Protein AF-A0A8S4FGV2-F1 (afdb_monomer_lite)

Structure (mmCIF, N/CA/C/O backbone):
data_AF-A0A8S4FGV2-F1
#
_entry.id   AF-A0A8S4FGV2-F1
#
loop_
_atom_site.group_PDB
_atom_site.id
_atom_site.type_symbol
_atom_site.label_atom_id
_atom_site.label_alt_id
_atom_site.label_comp_id
_atom_site.label_asym_id
_atom_site.label_entity_id
_atom_site.label_seq_id
_atom_site.pdbx_PDB_ins_code
_atom_site.Cartn_x
_atom_site.Cartn_y
_atom_site.Cartn_z
_atom_site.occupancy
_atom_site.B_iso_or_equiv
_atom_site.auth_seq_id
_atom_site.auth_comp_id
_atom_site.auth_asym_id
_atom_site.auth_atom_id
_atom_site.pdbx_PDB_model_num
ATOM 1 N N . MET A 1 1 ? -19.928 -4.813 22.628 1.00 66.00 1 MET A N 1
ATOM 2 C CA . MET A 1 1 ? -19.678 -4.480 21.213 1.00 66.00 1 MET A CA 1
ATOM 3 C C . MET A 1 1 ? -18.599 -5.424 20.721 1.00 66.00 1 MET A C 1
ATOM 5 O O . MET A 1 1 ? -17.620 -5.599 21.438 1.00 66.00 1 MET A O 1
ATOM 9 N N . GLU A 1 2 ? -18.809 -6.110 19.601 1.00 79.12 2 GLU A N 1
ATOM 10 C CA . GLU A 1 2 ? -17.790 -7.017 19.063 1.00 79.12 2 GLU A CA 1
ATOM 11 C C . GLU A 1 2 ? -16.695 -6.223 18.331 1.00 79.12 2 GLU A C 1
ATOM 13 O O . GLU A 1 2 ? -17.006 -5.242 17.639 1.00 79.12 2 GLU A O 1
ATOM 18 N N . PRO A 1 3 ? -15.418 -6.622 18.470 1.00 84.75 3 PRO A N 1
ATOM 19 C CA . PRO A 1 3 ? -14.314 -5.928 17.821 1.00 84.75 3 PRO A CA 1
ATOM 20 C C . PRO A 1 3 ? -14.459 -5.982 16.298 1.00 84.75 3 P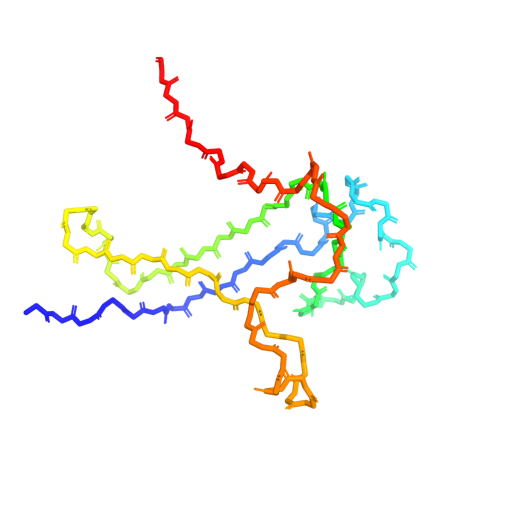RO A C 1
ATOM 22 O O . PRO A 1 3 ? -14.897 -6.990 15.736 1.00 84.75 3 PRO A O 1
ATOM 25 N N . LEU A 1 4 ? -14.085 -4.894 15.623 1.00 87.75 4 LEU A N 1
ATOM 26 C CA . LEU A 1 4 ? -14.100 -4.824 14.167 1.00 87.75 4 LEU A CA 1
ATOM 27 C C . LEU A 1 4 ? -13.089 -5.832 13.595 1.00 87.75 4 LEU A C 1
ATOM 29 O O . LEU A 1 4 ? -11.887 -5.727 13.828 1.00 87.75 4 LEU A O 1
ATOM 33 N N . GLN A 1 5 ? -13.580 -6.828 12.857 1.00 89.94 5 GLN A N 1
ATOM 34 C CA . GLN A 1 5 ? -12.735 -7.837 12.218 1.00 89.94 5 GLN A CA 1
ATOM 35 C C . GLN A 1 5 ? -12.514 -7.494 10.748 1.00 89.94 5 GLN A C 1
ATOM 37 O O . GLN A 1 5 ? -13.475 -7.299 9.996 1.00 89.94 5 GLN A O 1
ATOM 42 N N . VAL A 1 6 ? -11.245 -7.465 10.344 1.00 90.50 6 VAL A N 1
ATOM 43 C CA . VAL A 1 6 ? -10.843 -7.342 8.940 1.00 90.50 6 VAL A CA 1
ATOM 44 C C . VAL A 1 6 ? -11.156 -8.649 8.222 1.00 90.50 6 VAL A C 1
ATOM 46 O O . VAL A 1 6 ? -10.870 -9.733 8.730 1.00 90.50 6 VAL A O 1
ATOM 49 N N . ASP A 1 7 ? -11.763 -8.533 7.050 1.00 90.31 7 ASP A N 1
ATOM 50 C CA . ASP A 1 7 ? -12.081 -9.655 6.173 1.00 90.31 7 ASP A CA 1
ATOM 51 C C . ASP A 1 7 ? -11.100 -9.704 4.997 1.00 90.31 7 ASP A C 1
ATOM 53 O O . ASP A 1 7 ? -10.397 -10.692 4.805 1.00 90.31 7 ASP A O 1
ATOM 57 N N . ILE A 1 8 ? -10.992 -8.605 4.243 1.00 88.12 8 ILE A N 1
ATOM 58 C CA . ILE A 1 8 ? -10.121 -8.514 3.066 1.00 88.12 8 ILE A CA 1
ATOM 59 C C . ILE A 1 8 ? -9.380 -7.182 3.071 1.00 88.12 8 ILE A C 1
ATOM 61 O O . ILE A 1 8 ? -9.967 -6.135 3.340 1.00 88.12 8 ILE A O 1
ATOM 65 N N . VAL A 1 9 ? -8.101 -7.220 2.708 1.00 88.56 9 VAL A N 1
ATOM 66 C CA . VAL A 1 9 ? -7.299 -6.035 2.397 1.00 88.56 9 VAL A CA 1
ATOM 67 C C . VAL A 1 9 ? -6.811 -6.161 0.962 1.00 88.56 9 VAL A C 1
ATOM 69 O O . VAL A 1 9 ? -6.220 -7.176 0.598 1.00 88.56 9 VAL A O 1
ATOM 72 N N . HIS A 1 10 ? -7.060 -5.141 0.145 1.00 87.81 10 HIS A N 1
ATOM 73 C CA . HIS A 1 10 ? -6.655 -5.126 -1.255 1.00 87.81 10 HIS A CA 1
ATOM 74 C C . HIS A 1 10 ? -6.009 -3.790 -1.629 1.00 87.81 10 HIS A C 1
ATOM 76 O O . HIS A 1 10 ? -6.604 -2.731 -1.449 1.00 87.81 10 HIS A O 1
ATOM 82 N N . PHE A 1 11 ? -4.798 -3.842 -2.187 1.00 85.31 11 PHE A N 1
ATOM 83 C CA . PHE A 1 11 ? -3.977 -2.664 -2.507 1.00 85.31 11 PHE A CA 1
ATOM 84 C C . PHE A 1 11 ? -3.798 -2.420 -4.009 1.00 85.31 11 PHE A C 1
ATOM 86 O O . PHE A 1 11 ? -2.851 -1.744 -4.394 1.00 85.31 11 PHE A O 1
ATOM 93 N N . TYR A 1 12 ? -4.654 -2.996 -4.858 1.00 86.88 12 TYR A N 1
ATOM 94 C CA . TYR A 1 12 ? -4.681 -2.780 -6.316 1.00 86.88 12 TYR A CA 1
ATOM 95 C C . TYR A 1 12 ? -3.292 -2.574 -6.956 1.00 86.88 12 TYR A C 1
ATOM 97 O O . TYR A 1 12 ? -2.985 -1.477 -7.431 1.00 86.88 12 TYR A O 1
ATOM 105 N N . PRO A 1 13 ? -2.416 -3.598 -6.949 1.00 86.38 13 PRO A N 1
ATOM 106 C CA . PRO A 1 13 ? -1.028 -3.431 -7.378 1.00 86.38 13 PRO A CA 1
ATOM 107 C C . PRO A 1 13 ? -0.895 -2.853 -8.791 1.00 86.38 13 PRO A C 1
ATOM 109 O O . PRO A 1 13 ? -0.080 -1.960 -9.009 1.00 86.38 13 PRO A O 1
ATOM 112 N N . ALA A 1 14 ? -1.732 -3.308 -9.729 1.00 84.06 14 ALA A N 1
ATOM 113 C CA . ALA A 1 14 ? -1.731 -2.839 -11.113 1.00 84.06 14 ALA A CA 1
ATOM 114 C C . ALA A 1 14 ? -2.153 -1.364 -11.242 1.00 84.06 14 ALA A C 1
ATOM 116 O O . ALA A 1 14 ? -1.462 -0.589 -11.910 1.00 84.06 14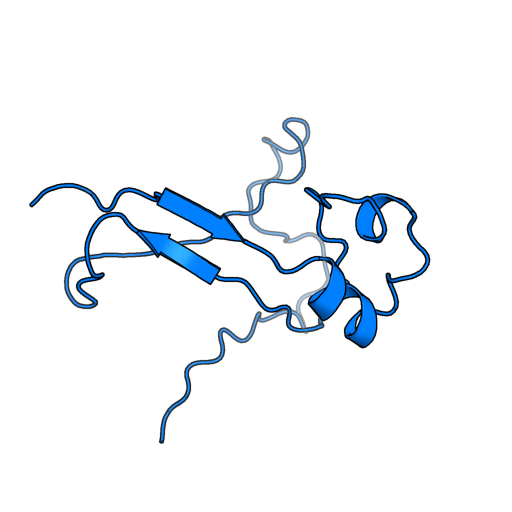 ALA A O 1
ATOM 117 N N . ASP A 1 15 ? -3.232 -0.967 -10.562 1.00 86.38 15 ASP A N 1
ATOM 118 C CA . ASP A 1 15 ? -3.770 0.398 -10.633 1.00 86.38 15 ASP A CA 1
ATOM 119 C C . ASP A 1 15 ? -2.835 1.403 -9.962 1.00 86.38 15 ASP A C 1
ATOM 121 O O . ASP A 1 15 ? -2.659 2.514 -10.453 1.00 86.38 15 ASP A O 1
ATOM 125 N N . ASN A 1 16 ? -2.169 0.997 -8.879 1.00 87.12 16 ASN A N 1
ATOM 126 C CA . ASN A 1 16 ? -1.157 1.813 -8.216 1.00 87.12 16 ASN A CA 1
ATOM 127 C C . ASN A 1 16 ? 0.166 1.852 -9.008 1.00 87.12 16 ASN A C 1
ATOM 129 O O . ASN A 1 16 ? 0.887 2.850 -8.969 1.00 87.12 16 ASN A O 1
ATOM 133 N N . ALA A 1 17 ? 0.500 0.825 -9.792 1.00 86.62 17 ALA A N 1
ATOM 134 C CA . ALA A 1 17 ? 1.780 0.784 -10.498 1.00 86.62 17 ALA A CA 1
ATOM 135 C C . ALA A 1 17 ? 1.937 1.802 -11.631 1.00 86.62 17 ALA A C 1
ATOM 137 O O . ALA A 1 17 ? 3.065 2.212 -11.940 1.00 86.62 17 ALA A O 1
ATOM 138 N N . GLN A 1 18 ? 0.833 2.202 -12.262 1.00 86.38 18 GLN A N 1
ATOM 139 C CA . GLN A 1 18 ? 0.841 3.221 -13.306 1.00 86.38 18 GLN A CA 1
ATOM 140 C C . GLN A 1 18 ? 1.194 4.615 -12.758 1.00 86.38 18 GLN A C 1
ATOM 142 O O . GLN A 1 18 ? 2.198 5.166 -13.214 1.00 86.38 18 GLN A O 1
ATOM 147 N N . PRO A 1 19 ? 0.469 5.180 -11.770 1.00 88.31 19 PRO A N 1
ATOM 148 C CA . PRO A 1 19 ? 0.809 6.481 -11.209 1.00 88.31 19 PRO A CA 1
ATOM 149 C C . PRO A 1 19 ? 2.171 6.457 -10.510 1.00 88.31 19 PRO A C 1
ATOM 151 O O . PRO A 1 19 ? 2.917 7.430 -10.611 1.00 88.31 19 PRO A O 1
ATOM 154 N N . HIS A 1 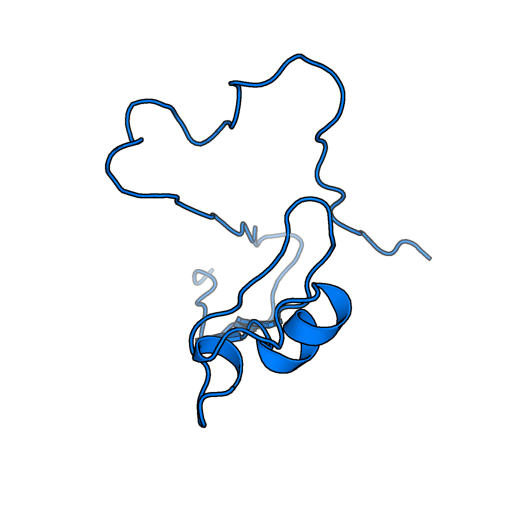20 ? 2.545 5.354 -9.855 1.00 86.44 20 HIS A N 1
ATOM 155 C CA . HIS A 1 20 ? 3.830 5.254 -9.161 1.00 86.44 20 HIS A CA 1
ATOM 156 C C . HIS A 1 20 ? 5.026 4.943 -10.069 1.00 86.44 20 HIS A C 1
ATOM 158 O O . HIS A 1 20 ? 6.151 4.876 -9.574 1.00 86.44 20 HIS A O 1
ATOM 164 N N . ASN A 1 21 ? 4.855 4.769 -11.384 1.00 87.69 21 ASN A N 1
ATOM 165 C CA . ASN A 1 21 ? 5.942 4.364 -12.285 1.00 87.69 21 ASN A CA 1
ATOM 166 C C . ASN A 1 21 ? 6.692 3.110 -11.783 1.00 87.69 21 ASN A C 1
ATOM 168 O O . ASN A 1 21 ? 7.928 3.055 -11.783 1.00 87.69 21 ASN A O 1
ATOM 172 N N . THR A 1 22 ? 5.937 2.120 -11.306 1.00 87.06 22 THR A N 1
ATOM 173 C CA . THR A 1 22 ? 6.426 0.833 -10.776 1.00 87.06 22 THR A CA 1
ATOM 174 C C . THR A 1 22 ? 5.921 -0.357 -11.604 1.00 87.06 22 THR A C 1
ATOM 176 O O . THR A 1 22 ? 6.250 -1.501 -11.320 1.00 87.06 22 THR A O 1
ATOM 179 N N . ARG A 1 23 ? 5.229 -0.116 -12.726 1.00 86.00 23 ARG A N 1
ATOM 180 C CA . ARG A 1 23 ? 4.764 -1.172 -13.648 1.00 86.00 23 ARG A CA 1
ATOM 181 C C . ARG A 1 23 ? 5.877 -2.052 -14.232 1.00 86.00 23 ARG A C 1
ATOM 183 O O . ARG A 1 23 ? 5.604 -3.148 -14.689 1.00 86.00 23 ARG A O 1
ATOM 190 N N . LYS A 1 24 ? 7.131 -1.595 -14.248 1.00 86.62 24 LYS A N 1
ATOM 191 C CA . LYS A 1 24 ? 8.259 -2.382 -14.781 1.00 86.62 24 LYS A CA 1
ATOM 192 C C . LYS A 1 24 ? 8.707 -3.517 -13.855 1.00 86.62 24 LYS A C 1
ATOM 194 O O . LYS A 1 24 ? 9.502 -4.342 -14.283 1.00 86.62 24 LYS A O 1
ATOM 199 N N . TYR A 1 25 ? 8.242 -3.543 -12.607 1.00 87.00 25 TYR A N 1
ATOM 200 C CA . TYR A 1 25 ? 8.575 -4.619 -11.684 1.00 87.00 25 TYR A CA 1
ATOM 201 C C . TYR A 1 25 ? 7.745 -5.864 -12.000 1.00 87.00 25 TYR A C 1
ATOM 203 O O . TYR A 1 25 ? 6.523 -5.791 -12.114 1.00 87.00 25 TYR A O 1
ATOM 211 N N . GLU A 1 26 ? 8.411 -7.010 -12.122 1.00 83.56 26 GLU A N 1
ATOM 212 C CA . GLU A 1 26 ? 7.765 -8.290 -12.441 1.00 83.56 26 GLU A CA 1
ATOM 213 C C . GLU A 1 26 ? 6.709 -8.669 -11.398 1.00 83.56 26 GLU A C 1
ATOM 215 O O . GLU A 1 26 ? 5.605 -9.038 -11.778 1.00 83.56 26 GLU A O 1
ATOM 220 N N . VAL A 1 27 ? 6.988 -8.412 -10.114 1.00 84.50 27 VAL A N 1
ATOM 221 C CA . VAL A 1 27 ? 6.095 -8.708 -8.975 1.00 84.50 27 VAL A CA 1
ATOM 222 C C . VAL A 1 27 ? 4.708 -8.064 -9.067 1.00 84.50 27 VAL A C 1
ATOM 224 O O . VAL A 1 27 ? 3.763 -8.535 -8.444 1.00 84.50 27 VAL A O 1
ATOM 227 N N . VAL A 1 28 ? 4.564 -6.980 -9.837 1.00 81.69 28 VAL A N 1
ATOM 228 C CA . VAL A 1 28 ? 3.266 -6.316 -10.040 1.00 81.69 28 VAL A CA 1
ATOM 229 C C . VAL A 1 28 ? 2.509 -6.885 -11.246 1.00 81.69 28 VAL A C 1
ATOM 231 O O . VAL A 1 28 ? 1.291 -6.749 -11.325 1.00 81.69 28 VAL A O 1
ATOM 234 N N . ASN A 1 29 ? 3.212 -7.523 -12.184 1.00 81.38 29 ASN A N 1
ATOM 235 C CA . ASN A 1 29 ? 2.635 -8.086 -13.409 1.00 81.38 29 ASN A CA 1
ATOM 236 C C . ASN A 1 29 ? 2.366 -9.597 -13.314 1.00 81.38 29 ASN A C 1
ATOM 238 O O . ASN A 1 29 ? 1.998 -10.214 -14.314 1.00 81.38 29 ASN A O 1
ATOM 242 N N . GLU A 1 30 ? 2.571 -10.206 -12.147 1.00 83.50 30 GLU A N 1
ATOM 243 C CA . GLU A 1 30 ? 2.201 -11.600 -11.903 1.00 83.50 30 GLU A CA 1
ATOM 244 C C . GLU A 1 30 ? 0.687 -11.809 -12.061 1.00 83.50 30 GLU A C 1
ATOM 246 O O . GLU A 1 30 ? -0.103 -10.877 -11.922 1.00 83.50 30 GLU A O 1
ATOM 251 N N . LEU A 1 31 ? 0.265 -13.051 -12.337 1.00 76.19 31 LEU A N 1
ATOM 252 C CA . LEU A 1 31 ? -1.148 -13.383 -12.579 1.00 76.19 31 LEU A CA 1
ATOM 253 C C . LEU A 1 31 ? -2.049 -13.031 -11.378 1.00 76.19 31 LEU A C 1
ATOM 255 O O . LEU A 1 31 ? -3.218 -12.715 -11.564 1.00 76.19 31 LEU A O 1
ATOM 259 N N . ASN A 1 32 ? -1.491 -13.075 -10.164 1.00 77.50 32 ASN A N 1
ATOM 260 C CA . ASN A 1 32 ? -2.145 -12.708 -8.910 1.00 77.50 32 ASN A CA 1
ATOM 261 C C . ASN A 1 32 ? -1.158 -11.914 -8.041 1.00 77.50 32 ASN A C 1
ATOM 263 O O . ASN A 1 32 ? -0.521 -12.494 -7.158 1.00 77.50 32 ASN A O 1
ATOM 267 N N . PRO A 1 33 ? -0.988 -10.607 -8.294 1.00 77.44 33 PRO A N 1
ATOM 268 C CA . PRO A 1 33 ? 0.014 -9.821 -7.597 1.00 77.44 33 PRO A CA 1
ATOM 269 C C . PRO A 1 33 ? -0.400 -9.657 -6.131 1.00 77.44 33 PRO A C 1
ATOM 271 O O . PRO A 1 33 ? -1.417 -9.043 -5.814 1.00 77.44 33 PRO A O 1
ATOM 274 N N . THR A 1 34 ? 0.397 -10.211 -5.222 1.00 81.06 34 THR A N 1
ATOM 275 C CA . THR A 1 34 ? 0.197 -10.075 -3.767 1.00 81.06 34 THR A CA 1
ATOM 276 C C . THR A 1 34 ? 0.871 -8.826 -3.208 1.00 81.06 34 THR A C 1
ATOM 278 O O . THR A 1 34 ? 0.530 -8.362 -2.121 1.00 81.06 34 THR A O 1
ATOM 281 N N . THR A 1 35 ? 1.826 -8.268 -3.954 1.00 84.12 35 THR A N 1
ATOM 282 C CA . THR A 1 35 ? 2.719 -7.208 -3.490 1.00 84.12 35 THR A CA 1
ATOM 283 C C . THR A 1 35 ? 2.487 -5.927 -4.284 1.00 84.12 35 THR A C 1
ATOM 285 O O . THR A 1 35 ? 2.646 -5.895 -5.503 1.00 84.12 35 THR A O 1
ATOM 288 N N . ALA A 1 36 ? 2.142 -4.843 -3.586 1.00 85.75 36 ALA A N 1
ATOM 289 C CA . ALA A 1 36 ? 2.026 -3.512 -4.173 1.00 85.75 36 ALA A CA 1
ATOM 290 C C . ALA A 1 36 ? 3.341 -2.735 -4.010 1.00 85.75 36 ALA A C 1
ATOM 292 O O . ALA A 1 36 ? 3.849 -2.581 -2.900 1.00 85.75 36 ALA A O 1
ATOM 293 N N . VAL A 1 37 ? 3.881 -2.208 -5.113 1.00 87.31 37 VAL A N 1
ATOM 294 C CA . VAL A 1 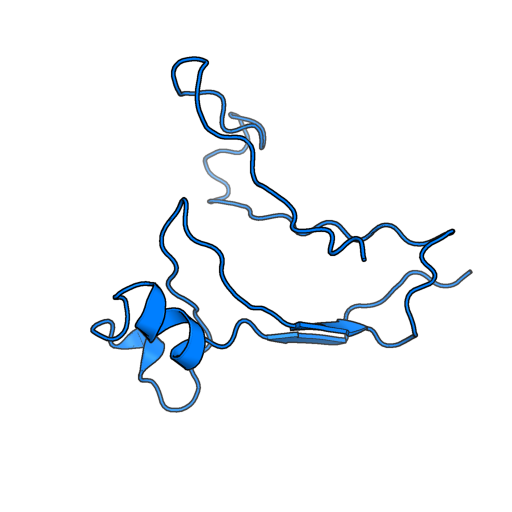37 ? 5.093 -1.374 -5.100 1.00 87.31 37 VAL A CA 1
ATOM 295 C C . VAL A 1 37 ? 4.695 0.088 -5.283 1.00 87.31 37 VAL A C 1
ATOM 297 O O . VAL A 1 37 ? 4.293 0.497 -6.374 1.00 87.31 37 VAL A O 1
ATOM 300 N N . VAL A 1 38 ? 4.837 0.880 -4.221 1.00 89.56 38 VAL A N 1
ATOM 301 C CA . VAL A 1 38 ? 4.454 2.302 -4.179 1.00 89.56 38 VAL A CA 1
ATOM 302 C C . VAL A 1 38 ? 5.665 3.205 -3.948 1.00 89.56 38 VAL A C 1
ATOM 304 O O . VAL A 1 38 ? 6.689 2.783 -3.408 1.00 89.56 38 VAL A O 1
ATOM 307 N N . ARG A 1 39 ? 5.563 4.475 -4.358 1.00 88.69 39 ARG A N 1
ATOM 308 C CA . ARG A 1 39 ? 6.589 5.497 -4.095 1.00 88.69 39 ARG A CA 1
ATOM 309 C C . ARG A 1 39 ? 6.152 6.415 -2.960 1.00 88.69 39 ARG A C 1
ATOM 311 O O . ARG A 1 39 ? 5.020 6.886 -2.936 1.00 88.69 39 ARG A O 1
ATOM 318 N N . ARG A 1 40 ? 7.079 6.709 -2.044 1.00 86.38 40 ARG A N 1
ATOM 319 C CA . ARG A 1 40 ? 6.865 7.673 -0.952 1.00 86.38 40 ARG A CA 1
ATOM 320 C C . ARG A 1 40 ? 6.475 9.054 -1.491 1.00 86.38 40 ARG A C 1
ATOM 322 O O . ARG A 1 40 ? 6.974 9.469 -2.535 1.00 86.38 40 ARG A O 1
ATOM 329 N N . GLY A 1 41 ? 5.648 9.777 -0.737 1.00 84.06 41 GLY A N 1
ATOM 330 C CA . GLY A 1 41 ? 5.210 11.131 -1.096 1.00 84.06 41 GLY A CA 1
ATOM 331 C C . GLY A 1 41 ? 4.155 11.184 -2.204 1.00 84.06 41 GLY A C 1
ATOM 332 O O . GLY A 1 41 ? 3.807 12.272 -2.647 1.00 84.06 41 GLY A O 1
ATOM 333 N N . GLN A 1 42 ? 3.640 10.033 -2.639 1.00 84.50 42 GLN A N 1
ATOM 334 C CA . GLN A 1 42 ? 2.569 9.936 -3.619 1.00 84.50 42 GLN A CA 1
ATOM 335 C C . GLN A 1 42 ? 1.408 9.120 -3.027 1.00 84.50 42 GLN A C 1
ATOM 337 O O . GLN A 1 42 ? 1.666 8.100 -2.381 1.00 84.50 42 GLN A O 1
ATOM 342 N N . PRO A 1 43 ? 0.149 9.557 -3.204 1.00 88.06 43 PRO A N 1
ATOM 343 C CA . PRO A 1 43 ? -1.006 8.818 -2.710 1.00 88.06 43 PRO A CA 1
ATOM 344 C C . PRO A 1 43 ? -1.162 7.485 -3.450 1.00 88.06 43 PRO A C 1
ATOM 346 O O . PRO A 1 43 ? -0.881 7.404 -4.645 1.00 88.06 43 PRO A O 1
ATOM 349 N N . PHE A 1 44 ? -1.640 6.469 -2.734 1.00 88.75 44 PHE A N 1
ATOM 350 C CA . PHE A 1 44 ? -1.986 5.154 -3.271 1.00 88.75 44 PHE A CA 1
ATOM 351 C C . PHE A 1 44 ? -3.404 4.776 -2.837 1.00 88.75 44 PHE A C 1
ATOM 353 O O . PHE A 1 44 ? -3.886 5.241 -1.803 1.00 88.75 44 PHE A O 1
ATOM 360 N N . SER A 1 45 ? -4.062 3.926 -3.624 1.00 87.56 45 SER A N 1
ATOM 361 C CA . SER A 1 45 ? -5.430 3.474 -3.357 1.00 87.56 45 SER A CA 1
ATOM 362 C C . SER A 1 45 ? -5.446 2.067 -2.771 1.00 87.56 45 SER A C 1
ATOM 364 O O . SER A 1 45 ? -4.731 1.177 -3.233 1.00 87.56 45 SER A O 1
ATOM 366 N N . GLY A 1 46 ? -6.284 1.846 -1.764 1.00 87.88 46 GLY A N 1
ATOM 367 C CA . GLY A 1 46 ? -6.497 0.537 -1.160 1.00 87.88 46 GLY A CA 1
ATOM 368 C C . GLY A 1 46 ? -7.898 0.436 -0.578 1.00 87.88 46 GLY A C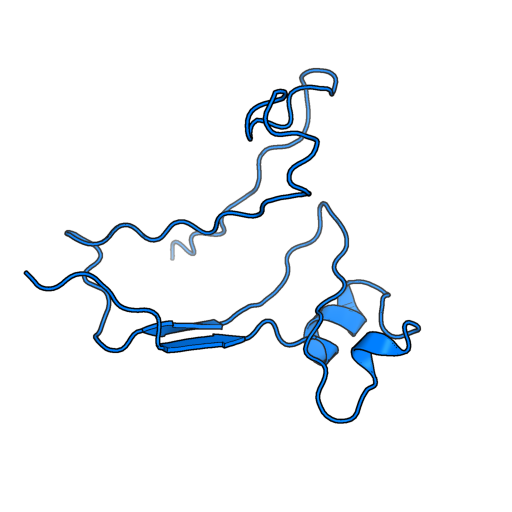 1
ATOM 369 O O . GLY A 1 46 ? -8.497 1.444 -0.212 1.00 87.88 46 GLY A O 1
ATOM 370 N N . VAL A 1 47 ? -8.420 -0.783 -0.509 1.00 89.19 47 VAL A N 1
ATOM 371 C CA . VAL A 1 47 ? -9.727 -1.086 0.076 1.00 89.19 47 VAL A CA 1
ATOM 372 C C . VAL A 1 47 ? -9.536 -2.078 1.210 1.00 89.19 47 VAL A C 1
ATOM 374 O O . VAL A 1 47 ? -8.880 -3.110 1.056 1.00 89.19 47 VAL A O 1
ATOM 377 N N . VAL A 1 48 ? -10.143 -1.761 2.349 1.00 89.69 48 VAL A N 1
ATOM 378 C CA . VAL A 1 48 ? -10.256 -2.659 3.496 1.00 89.69 48 VAL A CA 1
ATOM 379 C C . VAL A 1 48 ? -11.728 -2.991 3.673 1.00 89.69 48 VAL A C 1
ATOM 381 O O . VAL A 1 48 ? -12.559 -2.099 3.831 1.00 89.69 48 VAL A O 1
ATOM 384 N N . ARG A 1 49 ? -12.055 -4.281 3.626 1.00 90.38 49 ARG A N 1
ATOM 385 C CA . ARG A 1 49 ? -13.395 -4.791 3.897 1.00 90.38 49 ARG A CA 1
ATOM 386 C C . ARG A 1 49 ? -13.424 -5.392 5.291 1.00 90.38 49 ARG A C 1
ATOM 388 O O . ARG A 1 49 ? -12.584 -6.225 5.629 1.00 90.38 49 ARG A O 1
ATOM 395 N N . PHE A 1 50 ? -14.419 -4.999 6.072 1.00 92.31 50 PHE A N 1
ATOM 396 C CA . PHE A 1 50 ? -14.671 -5.525 7.408 1.00 92.31 50 PHE A CA 1
ATOM 397 C C . PHE A 1 50 ? -15.882 -6.459 7.393 1.00 92.31 50 PHE A C 1
ATOM 399 O O . PHE A 1 50 ? -16.740 -6.359 6.515 1.00 92.31 50 PHE A O 1
ATOM 406 N N . LYS A 1 51 ? -15.973 -7.362 8.376 1.00 91.44 51 LYS A N 1
ATOM 407 C CA . LYS A 1 51 ? -17.118 -8.286 8.507 1.00 91.44 51 LYS A CA 1
ATOM 408 C C . LYS A 1 51 ? -18.430 -7.590 8.887 1.00 91.44 51 LYS A C 1
ATOM 410 O O . LYS A 1 51 ? -19.500 -8.144 8.660 1.00 91.44 51 LYS A O 1
ATOM 415 N N . ARG A 1 52 ? -18.343 -6.392 9.471 1.00 90.81 52 ARG A N 1
ATOM 416 C CA . ARG A 1 52 ? -19.474 -5.537 9.852 1.00 90.81 52 ARG A CA 1
ATOM 417 C C . ARG A 1 52 ? -19.236 -4.103 9.365 1.00 90.81 52 ARG A C 1
ATOM 419 O O . ARG A 1 52 ? -18.074 -3.747 9.159 1.00 90.81 52 ARG A O 1
ATOM 426 N N . PRO A 1 53 ? -20.288 -3.283 9.192 1.00 88.81 53 PRO A N 1
ATOM 427 C CA . PRO A 1 53 ? -20.114 -1.857 8.936 1.00 88.81 53 PRO A CA 1
ATOM 428 C C . PRO A 1 53 ? -19.328 -1.186 10.072 1.00 88.81 53 PRO A C 1
ATOM 430 O O . PRO A 1 53 ? -19.440 -1.584 11.238 1.00 88.81 53 PRO A O 1
ATOM 433 N N . ILE A 1 54 ? -18.517 -0.197 9.696 1.00 87.88 54 ILE A N 1
ATOM 434 C CA . ILE A 1 54 ? -17.771 0.649 10.630 1.00 87.88 54 ILE A CA 1
ATOM 435 C C . ILE A 1 54 ? -18.753 1.612 11.287 1.00 87.88 54 ILE A C 1
ATOM 437 O O . ILE A 1 54 ? -19.584 2.210 10.603 1.00 87.88 54 ILE A O 1
ATOM 441 N N . ASP A 1 55 ? -18.633 1.755 12.599 1.00 89.69 55 ASP A N 1
ATOM 442 C CA . ASP A 1 55 ? -19.282 2.814 13.357 1.00 89.69 55 ASP A CA 1
ATOM 443 C C . ASP A 1 55 ? -18.241 3.895 13.671 1.00 89.69 55 ASP A C 1
ATOM 445 O O . ASP A 1 55 ? -17.353 3.685 14.495 1.00 89.69 55 ASP A O 1
ATOM 449 N N . GLU A 1 56 ? -18.323 5.039 12.992 1.00 86.50 56 GLU A N 1
ATOM 450 C CA . GLU A 1 56 ? -17.331 6.119 13.095 1.00 86.50 56 GLU A CA 1
ATOM 451 C C . GLU A 1 56 ? -17.243 6.738 14.500 1.00 86.50 56 GLU A C 1
ATOM 453 O O . GLU A 1 56 ? -16.226 7.346 14.834 1.00 86.50 56 GLU A O 1
ATOM 458 N N . GLU A 1 57 ? -18.273 6.580 15.339 1.00 88.00 57 GLU A N 1
ATOM 459 C CA . GLU A 1 57 ? -18.274 7.116 16.705 1.00 88.00 57 GLU A CA 1
ATOM 460 C C . GLU A 1 57 ? -17.527 6.210 17.693 1.00 88.00 57 GLU A C 1
ATOM 462 O O . GLU A 1 57 ? -16.985 6.689 18.692 1.00 88.00 57 GLU A O 1
ATOM 467 N N . ASN A 1 58 ? -17.486 4.903 17.418 1.00 88.12 58 ASN A N 1
ATOM 468 C CA . ASN A 1 58 ? -17.020 3.889 18.367 1.00 88.12 58 ASN A CA 1
ATOM 469 C C . ASN A 1 58 ? -15.801 3.092 17.878 1.00 88.12 58 ASN A C 1
ATOM 471 O O . ASN A 1 58 ? -15.075 2.524 18.698 1.00 88.12 58 ASN A O 1
ATOM 475 N N . ASP A 1 59 ? -15.552 3.044 16.568 1.00 87.38 59 ASP A N 1
ATOM 476 C CA . ASP A 1 59 ? -14.467 2.274 15.967 1.00 87.38 59 ASP A CA 1
ATOM 477 C C . ASP A 1 59 ? -13.314 3.173 15.504 1.00 87.38 59 ASP A C 1
ATOM 479 O O . ASP A 1 59 ? -13.495 4.154 14.785 1.00 87.38 59 ASP A O 1
ATOM 483 N N . VAL A 1 60 ? -12.084 2.783 15.851 1.00 87.19 60 VAL A N 1
ATOM 484 C CA . VAL A 1 60 ? -10.860 3.443 15.376 1.00 87.19 60 VAL A CA 1
ATOM 485 C C . VAL A 1 60 ? -10.109 2.500 14.448 1.00 87.19 60 VAL A C 1
ATOM 487 O O . VAL A 1 60 ? -9.701 1.409 14.847 1.00 87.19 60 VAL A O 1
ATOM 490 N N . VAL A 1 61 ? -9.888 2.938 13.209 1.00 86.25 61 VAL A N 1
ATOM 491 C CA . VAL A 1 61 ? -9.109 2.197 12.212 1.00 86.25 61 VAL A CA 1
ATOM 492 C C . VAL A 1 61 ? -7.741 2.851 12.053 1.00 86.25 61 VAL A C 1
ATOM 494 O O . VAL A 1 61 ? -7.638 4.026 11.707 1.00 86.25 61 VAL A O 1
ATOM 497 N N . GLN A 1 62 ? -6.676 2.079 12.275 1.00 87.31 62 GLN A N 1
ATOM 498 C CA . GLN A 1 62 ? -5.300 2.525 12.074 1.00 87.31 62 GLN A CA 1
ATOM 499 C C . GLN A 1 62 ? -4.561 1.557 11.153 1.00 87.31 62 GLN A C 1
ATOM 501 O O . GLN A 1 62 ? -4.500 0.357 11.414 1.00 87.31 62 GLN A O 1
ATOM 506 N N . LEU A 1 63 ? -3.962 2.092 10.090 1.00 84.88 63 LEU A N 1
ATOM 507 C CA . LEU A 1 63 ? -3.103 1.326 9.196 1.00 84.88 63 LEU A CA 1
ATOM 508 C C . LEU A 1 63 ? -1.654 1.440 9.685 1.00 84.88 63 LEU A C 1
ATOM 510 O O . LEU A 1 63 ? -1.081 2.530 9.697 1.00 84.88 63 LEU A O 1
ATOM 514 N N . VAL A 1 64 ? -1.077 0.323 10.129 1.00 85.19 64 VAL A N 1
ATOM 515 C CA . VAL A 1 64 ? 0.288 0.269 10.668 1.00 85.19 64 VAL A CA 1
ATOM 516 C C . VAL A 1 64 ? 1.200 -0.413 9.656 1.00 85.19 64 VAL A C 1
ATOM 518 O O . VAL A 1 64 ? 0.994 -1.574 9.311 1.00 85.19 64 VAL A O 1
ATOM 521 N N . PHE A 1 65 ? 2.224 0.306 9.203 1.00 83.06 65 PHE A N 1
ATOM 522 C CA . PHE A 1 65 ? 3.282 -0.236 8.355 1.00 83.06 65 PHE A CA 1
ATOM 523 C C . PHE A 1 65 ? 4.519 -0.493 9.210 1.00 83.06 65 PHE A C 1
ATOM 525 O O . PHE A 1 65 ? 5.054 0.433 9.820 1.00 83.06 65 PHE A O 1
ATOM 532 N N . VAL A 1 66 ? 4.970 -1.745 9.252 1.00 81.75 66 VAL A N 1
ATOM 533 C CA . VAL A 1 66 ? 6.181 -2.154 9.972 1.00 81.75 66 VAL A CA 1
ATOM 534 C C . VAL A 1 66 ? 7.247 -2.509 8.943 1.00 81.75 66 VAL A C 1
ATOM 536 O O . VAL A 1 66 ? 6.984 -3.273 8.017 1.00 81.75 66 VAL A O 1
ATOM 539 N N . LEU A 1 67 ? 8.436 -1.926 9.089 1.00 77.88 67 LEU A N 1
ATOM 540 C CA . LEU A 1 67 ? 9.599 -2.204 8.249 1.00 77.88 67 LEU A CA 1
ATOM 541 C C . LEU A 1 67 ? 10.607 -2.997 9.088 1.00 77.88 67 LEU A C 1
ATOM 543 O O . LEU A 1 67 ? 11.325 -2.394 9.879 1.00 77.88 67 LEU A O 1
ATOM 547 N N . ASP A 1 68 ? 10.621 -4.322 8.907 1.00 71.00 68 ASP A N 1
ATOM 548 C CA . ASP A 1 68 ? 11.465 -5.319 9.591 1.00 71.00 68 ASP A CA 1
ATOM 549 C C . ASP A 1 68 ? 11.450 -5.333 11.137 1.00 71.00 68 ASP A C 1
ATOM 551 O O . ASP A 1 68 ? 11.255 -4.335 11.829 1.00 71.00 68 ASP A O 1
ATOM 555 N N . GLU A 1 69 ? 11.732 -6.505 11.715 1.00 56.38 69 GLU A N 1
ATOM 556 C CA . GLU A 1 69 ? 11.887 -6.679 13.172 1.00 56.38 69 GLU A CA 1
ATOM 557 C C . GLU A 1 69 ? 13.199 -6.075 13.717 1.00 56.38 69 GLU A C 1
ATOM 559 O O . GLU A 1 69 ? 13.322 -5.789 14.914 1.00 56.38 69 GLU A O 1
ATOM 564 N N . LEU A 1 70 ? 14.177 -5.818 12.838 1.00 53.72 70 LEU A N 1
ATOM 565 C CA . LEU A 1 70 ? 15.509 -5.309 13.192 1.00 53.72 70 LEU A CA 1
ATOM 566 C C . LEU A 1 70 ? 15.532 -3.821 13.591 1.00 53.72 70 LEU A C 1
ATOM 568 O O . LEU A 1 70 ? 16.541 -3.347 14.111 1.00 53.72 70 LEU A O 1
ATOM 572 N N . TYR A 1 71 ? 14.426 -3.094 13.412 1.00 48.38 71 TYR A N 1
ATOM 573 C CA . TYR A 1 71 ? 14.275 -1.695 13.834 1.00 48.38 71 TYR A CA 1
ATOM 574 C C . TYR A 1 71 ? 13.365 -1.518 15.059 1.00 48.38 71 TYR A C 1
ATOM 576 O O . TYR A 1 71 ? 12.931 -0.410 15.352 1.00 48.38 71 TYR A O 1
ATOM 584 N N . SER A 1 72 ? 13.121 -2.569 15.843 1.00 48.25 72 SER A N 1
ATOM 585 C CA . SER A 1 72 ? 12.334 -2.497 17.091 1.00 48.25 72 SER A CA 1
ATOM 586 C C . SER A 1 72 ? 12.905 -1.542 18.161 1.00 48.25 72 SER A C 1
ATOM 588 O O . SER A 1 72 ? 12.166 -1.109 19.044 1.00 48.25 72 SER A O 1
ATOM 590 N N . ASN A 1 73 ? 14.175 -1.128 18.046 1.00 45.41 73 ASN A N 1
ATOM 591 C CA . ASN A 1 73 ? 14.802 -0.119 18.917 1.00 45.41 73 ASN A CA 1
ATOM 592 C C . ASN A 1 73 ? 14.765 1.316 18.363 1.00 45.41 73 ASN A C 1
ATOM 594 O O . ASN A 1 73 ? 15.166 2.257 19.049 1.00 45.41 73 ASN A O 1
ATOM 598 N N . CYS A 1 74 ? 14.256 1.514 17.150 1.00 49.53 74 CYS A N 1
ATOM 599 C CA . CYS A 1 74 ? 13.927 2.829 16.619 1.00 49.53 74 CYS A CA 1
ATOM 600 C C . CYS A 1 74 ? 12.414 2.838 16.422 1.00 49.53 74 CYS A C 1
ATOM 602 O O . CYS A 1 74 ? 11.925 2.375 15.401 1.00 49.53 74 CYS A O 1
ATOM 604 N N . GLY A 1 75 ? 11.670 3.284 17.442 1.00 43.56 75 GLY A N 1
ATOM 605 C CA . GLY A 1 75 ? 10.205 3.231 17.445 1.00 43.56 75 GLY A CA 1
ATOM 606 C C . GLY A 1 75 ? 9.557 3.775 16.156 1.00 43.56 75 GLY A C 1
ATOM 607 O O . GLY A 1 75 ? 10.197 4.506 15.404 1.00 43.56 75 GLY A O 1
ATOM 608 N N . PRO A 1 76 ? 8.258 3.504 15.913 1.00 44.94 76 PRO A N 1
ATOM 609 C CA . PRO A 1 76 ? 7.571 3.709 14.622 1.00 44.94 76 PRO A CA 1
ATOM 610 C C . PRO A 1 76 ? 7.452 5.177 14.169 1.00 44.94 76 PRO A C 1
ATOM 612 O O . PRO A 1 76 ? 6.808 5.497 13.171 1.00 44.94 76 PRO A O 1
ATOM 615 N N . ARG A 1 77 ? 8.090 6.101 14.883 1.00 44.34 77 ARG A N 1
ATOM 616 C CA . ARG A 1 77 ? 8.343 7.456 14.424 1.00 44.34 77 ARG A CA 1
ATOM 617 C C . ARG A 1 77 ? 9.620 7.445 13.603 1.00 44.34 77 ARG A C 1
ATOM 619 O O . ARG A 1 77 ? 10.717 7.509 14.146 1.00 44.34 77 ARG A O 1
ATOM 626 N N . ALA A 1 78 ? 9.451 7.443 12.287 1.00 46.06 78 ALA A N 1
ATOM 627 C CA . ALA A 1 78 ? 10.437 7.976 11.361 1.00 46.06 78 ALA A CA 1
ATOM 628 C C . ALA A 1 78 ? 10.850 9.397 11.814 1.00 46.06 78 ALA A C 1
ATOM 630 O O . ALA A 1 78 ? 10.236 10.390 11.438 1.00 46.06 78 ALA A O 1
ATOM 631 N N . ALA A 1 79 ? 11.859 9.481 12.680 1.00 42.47 79 ALA A N 1
ATOM 632 C CA . ALA A 1 79 ? 12.414 10.710 13.241 1.00 42.47 79 ALA A CA 1
ATOM 633 C C . ALA A 1 79 ? 13.933 10.763 13.021 1.00 42.47 79 ALA A C 1
ATOM 635 O O . ALA A 1 79 ? 14.685 11.269 13.847 1.00 42.47 79 ALA A O 1
ATOM 636 N N . CYS A 1 80 ? 14.391 10.246 11.881 1.00 38.56 80 CYS A N 1
ATOM 637 C CA . CYS A 1 80 ? 15.742 10.479 11.383 1.00 38.56 80 CYS A CA 1
ATOM 638 C C . CYS A 1 80 ? 15.647 11.235 10.052 1.00 38.56 80 CYS A C 1
ATOM 640 O O . CYS A 1 80 ? 15.914 10.698 8.983 1.00 38.56 80 CYS A O 1
ATOM 642 N N . GLY A 1 81 ? 15.192 12.484 10.118 1.00 44.59 81 GLY A N 1
ATOM 643 C CA . GLY A 1 81 ? 15.181 13.423 9.000 1.00 44.59 81 GLY A CA 1
ATOM 644 C C . GLY A 1 81 ? 15.028 14.851 9.530 1.00 44.59 81 GLY A C 1
ATOM 645 O O . GLY A 1 81 ? 14.372 15.030 10.558 1.00 44.59 81 GLY A O 1
ATOM 646 N N . PRO A 1 82 ? 15.657 15.860 8.899 1.00 36.62 82 PRO A N 1
ATOM 647 C CA . PRO A 1 82 ? 15.604 17.238 9.378 1.00 36.62 82 PRO A CA 1
ATOM 648 C C . PRO A 1 82 ? 14.147 17.727 9.484 1.00 36.62 82 PRO A C 1
ATOM 650 O O . PRO A 1 82 ? 13.309 17.340 8.661 1.00 36.62 82 PRO A O 1
ATOM 653 N N . PRO A 1 83 ? 13.824 18.557 10.493 1.00 41.19 83 PRO A N 1
ATOM 654 C CA . PRO A 1 83 ? 12.458 18.981 10.757 1.00 41.19 83 PRO A CA 1
ATOM 655 C C . PRO A 1 83 ? 12.012 19.893 9.617 1.00 41.19 83 PRO A C 1
ATOM 657 O O . PRO A 1 83 ? 12.571 20.973 9.436 1.00 41.19 83 PRO A O 1
ATOM 660 N N . GLY A 1 84 ? 11.030 19.467 8.821 1.00 44.09 84 GLY A N 1
ATOM 661 C CA . GLY A 1 84 ? 10.506 20.382 7.814 1.00 44.09 84 GLY A CA 1
ATOM 662 C C . GLY A 1 84 ? 9.365 19.933 6.917 1.00 44.09 84 GLY A C 1
ATOM 663 O O . GLY A 1 84 ? 8.593 20.806 6.554 1.00 44.09 84 GLY A O 1
ATOM 664 N N . LEU A 1 85 ? 9.225 18.659 6.511 1.00 41.59 85 LEU A N 1
ATOM 665 C CA . LEU A 1 85 ? 8.442 18.420 5.277 1.00 41.59 85 LEU A CA 1
ATOM 666 C C . LEU A 1 85 ? 7.629 17.122 5.122 1.00 41.59 85 LEU A C 1
ATOM 668 O O . LEU A 1 85 ? 7.149 16.866 4.024 1.00 41.59 85 LEU A O 1
ATOM 672 N N . TYR A 1 86 ? 7.395 16.318 6.160 1.00 42.84 86 TYR A N 1
ATOM 673 C CA . TYR A 1 86 ? 6.621 15.076 5.983 1.00 42.84 86 TYR A CA 1
ATOM 674 C C . TYR A 1 86 ? 5.451 14.968 6.958 1.00 42.84 86 TYR A C 1
ATOM 676 O O . TYR A 1 86 ? 5.510 14.260 7.959 1.00 42.84 86 TYR A O 1
ATOM 684 N N . GLN A 1 87 ? 4.366 15.667 6.630 1.00 41.19 87 GLN A N 1
ATOM 685 C CA . GLN A 1 87 ? 3.039 15.388 7.165 1.00 41.19 87 GLN A CA 1
ATOM 686 C C . GLN A 1 87 ? 2.291 14.572 6.109 1.00 41.19 87 GLN A C 1
ATOM 688 O O . GLN A 1 87 ? 2.179 15.006 4.966 1.00 41.19 87 GLN A O 1
ATOM 693 N N . TRP A 1 88 ? 1.838 13.369 6.464 1.00 41.66 88 TRP A N 1
ATOM 694 C CA . TRP A 1 88 ? 0.977 12.568 5.594 1.00 41.66 88 TRP A CA 1
ATOM 695 C C . TRP A 1 88 ? -0.405 13.229 5.548 1.00 41.66 88 TRP A C 1
ATOM 697 O O . TRP A 1 88 ? -1.050 13.311 6.597 1.00 41.66 88 TRP A O 1
ATOM 707 N N . PRO A 1 89 ? -0.887 13.711 4.390 1.00 40.22 89 PRO A N 1
ATOM 708 C CA . PRO A 1 89 ? -2.266 14.143 4.291 1.00 40.22 89 PRO A CA 1
ATOM 709 C C . PRO A 1 89 ? -3.139 12.887 4.225 1.00 40.22 89 PRO A C 1
ATOM 711 O O . PRO A 1 89 ? -3.233 1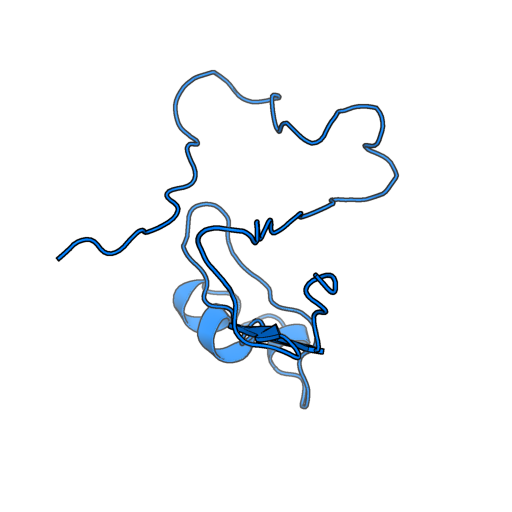2.231 3.190 1.00 40.22 89 PRO A O 1
ATOM 714 N N . ALA A 1 90 ? -3.781 12.537 5.338 1.00 39.03 90 ALA A N 1
ATOM 715 C CA . ALA A 1 90 ? -5.006 11.757 5.262 1.00 39.03 90 ALA A CA 1
ATOM 716 C C . ALA A 1 90 ? -6.037 12.660 4.567 1.00 39.03 90 ALA A C 1
ATOM 718 O O . ALA A 1 90 ? -6.462 13.665 5.138 1.00 39.03 90 ALA A O 1
ATOM 719 N N . CYS A 1 91 ? -6.354 12.375 3.301 1.00 33.19 91 CYS A N 1
ATOM 720 C CA . CYS A 1 91 ? -7.427 13.068 2.596 1.00 33.19 91 CYS A CA 1
ATOM 721 C C . CYS A 1 91 ? -8.742 12.758 3.314 1.00 33.19 91 CYS A C 1
ATOM 723 O O . CYS A 1 91 ? -9.279 11.664 3.188 1.00 33.19 91 CYS A O 1
ATOM 725 N N . HIS A 1 92 ? -9.238 13.728 4.075 1.00 35.22 92 HIS A N 1
ATOM 726 C CA . HIS A 1 92 ? -10.644 13.816 4.425 1.00 35.22 92 HIS A CA 1
ATOM 727 C C . HIS A 1 92 ? -11.290 14.670 3.332 1.00 35.22 92 HIS A C 1
ATOM 729 O O . HIS A 1 92 ? -10.994 15.863 3.237 1.00 35.22 92 HIS A O 1
ATOM 735 N N . GLU A 1 93 ? -12.137 14.074 2.493 1.00 37.28 93 GLU A N 1
ATOM 736 C CA . GLU A 1 93 ? -13.100 14.855 1.719 1.00 37.28 93 GLU A CA 1
ATOM 737 C C . GLU A 1 93 ? -13.992 15.599 2.716 1.00 37.28 93 GLU A C 1
ATOM 739 O O . GLU A 1 93 ? -14.590 15.007 3.619 1.00 37.28 93 GLU A O 1
ATOM 744 N N . ARG A 1 94 ? -14.032 16.923 2.588 1.00 36.91 94 ARG A N 1
ATOM 745 C CA . ARG A 1 94 ? -15.059 17.761 3.193 1.00 36.91 94 ARG A CA 1
ATOM 746 C C . ARG A 1 94 ? -15.642 18.585 2.052 1.00 36.91 94 ARG A C 1
ATOM 748 O O . ARG A 1 94 ? -14.893 19.258 1.344 1.00 36.91 94 ARG A O 1
ATOM 755 N N . SER A 1 95 ? -16.943 18.383 1.859 1.00 40.62 95 SER A N 1
ATOM 756 C CA . SER A 1 95 ? -17.810 19.038 0.880 1.00 40.62 95 SER A CA 1
ATOM 757 C C . SER A 1 95 ? -17.814 20.559 0.994 1.00 40.62 95 SER A C 1
ATOM 759 O O . SER A 1 95 ? -17.453 21.081 2.074 1.00 40.62 95 SER A O 1
#

InterPro domains:
  IPR001102 Transglutaminase, N-terminal [PF00868] (9-71)
  IPR013783 Immunoglobulin-like fold [G3DSA:2.60.40.10] (1-80)
  IPR014756 Immunoglobulin E-set [SSF81296] (2-69)

Radius of gyration: 16.47 Å; chains: 1; bounding box: 36×34×36 Å

Secondary structure (DSSP, 8-state):
-PPPPEEEEE--HHHHHTTTT-TTSGGGSSSS-------TTS----EEEESS---TTT----------GGGTTS-SS---S-TTS----------

Sequence (95 aa):
MEPLQVDIVHFYPADNAQPHNTRKYEVVNELNPTTAVVRRGQPFSGVVRFKRPIDEENDVVQLVFVLDELYSNCGPRAACGPPGLYQWPACHERS

pLDDT: mean 73.51, std 19.87, range [33.19, 92.31]

Foldseek 3Di:
DDAWAWDDKFFQQPVQCVVQVNVPDVLSVPPDRPDHDHDPPDDGDMDIDTPDDDDPVPDDDDDDDDDDPVCPVVPPPPPPDPPDDDDDDPDDDDD

Organism: Plutella xylostella (NCBI:txid51655)